Protein AF-A0A848UGD1-F1 (afdb_monomer)

Secondary structure (DSSP, 8-state):
---PPPPTT-HHHHHHHHHHHH-SS--HHHHHHTT-SSTTSPTT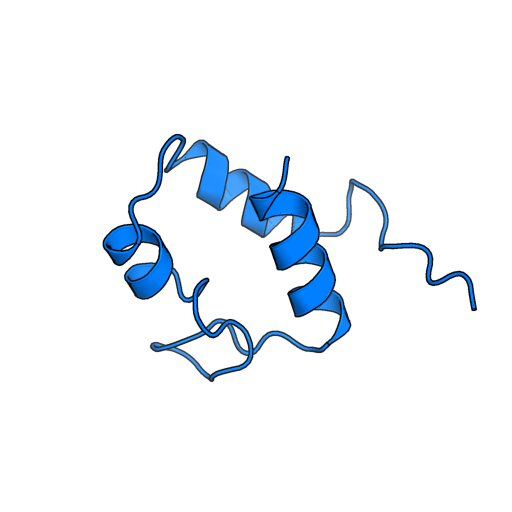TS----HHHHHHHHHHHH-

Foldseek 3Di:
DDDDQDDCPDVLLVVLVVLCVVVVPADPVNCQCAQLVPQCDDPPRHVVADPSSNVSSVVSVVD

Radius of gyration: 11.5 Å; Cα contacts (8 Å, |Δi|>4): 59; chains: 1; bounding box: 29×25×28 Å

Nearest PDB structures (foldseek):
  2ptf-assembly1_B  TM=5.062E-01  e=9.980E+00  Methanothermobacter thermautotrophicus str. Delta H

Solvent-accessible surface area (backbone atoms only — not comparable to full-atom values): 3797 Å² total; per-residue (Å²): 133,88,74,80,72,79,60,90,80,34,68,70,49,47,52,52,50,55,51,38,71,76,39,82,78,63,47,74,65,54,33,42,72,70,6,64,75,44,30,58,38,54,71,79,59,10,65,54,33,49,77,67,53,46,50,46,51,56,55,65,75,72,108

Structure (mmCIF, N/CA/C/O backbone):
data_AF-A0A848UGD1-F1
#
_entry.id   AF-A0A848UGD1-F1
#
loop_
_atom_site.group_PDB
_atom_site.id
_atom_site.type_symbol
_atom_site.label_atom_id
_atom_site.label_alt_id
_atom_site.label_comp_id
_atom_site.label_asym_id
_atom_site.label_entity_id
_atom_site.label_seq_id
_atom_site.pdbx_PDB_ins_code
_atom_site.Cartn_x
_atom_site.Cartn_y
_atom_site.Cartn_z
_atom_site.occupancy
_atom_site.B_iso_or_equiv
_atom_site.auth_seq_id
_atom_site.auth_comp_id
_atom_site.auth_asym_id
_atom_site.auth_atom_id
_atom_site.pdbx_PDB_model_num
ATOM 1 N N . MET A 1 1 ? 15.573 13.404 -11.233 1.00 53.47 1 MET A N 1
ATOM 2 C CA . MET A 1 1 ? 15.285 12.092 -11.836 1.00 53.47 1 MET A CA 1
ATOM 3 C C . MET A 1 1 ? 13.785 11.963 -11.772 1.00 53.47 1 MET A C 1
ATOM 5 O O . MET A 1 1 ? 13.265 12.003 -10.666 1.00 53.47 1 MET A O 1
ATOM 9 N N . ASP A 1 2 ? 13.122 11.994 -12.922 1.00 56.56 2 ASP A N 1
ATOM 10 C CA . ASP A 1 2 ? 11.672 11.823 -12.995 1.00 56.56 2 ASP A CA 1
ATOM 11 C C . ASP A 1 2 ? 11.429 10.315 -13.028 1.00 56.56 2 ASP A C 1
ATOM 13 O O . ASP A 1 2 ? 11.893 9.635 -13.946 1.00 56.56 2 ASP A O 1
ATOM 17 N N . PHE A 1 3 ? 10.869 9.771 -11.952 1.00 64.50 3 PHE A N 1
ATOM 18 C CA . PHE A 1 3 ? 10.451 8.376 -11.920 1.00 64.50 3 PHE A CA 1
ATOM 19 C C . PHE A 1 3 ? 8.969 8.381 -12.235 1.00 64.50 3 PHE A C 1
ATOM 21 O O . PHE A 1 3 ? 8.154 8.614 -11.344 1.00 64.50 3 PHE A O 1
ATOM 28 N N . ASP A 1 4 ? 8.635 8.151 -13.502 1.00 78.94 4 ASP A N 1
ATOM 29 C CA . ASP A 1 4 ? 7.246 7.939 -13.874 1.00 78.94 4 ASP A CA 1
ATOM 30 C C . ASP A 1 4 ? 6.721 6.741 -13.081 1.00 78.94 4 ASP A C 1
ATOM 32 O O . ASP A 1 4 ? 7.275 5.634 -13.131 1.00 78.94 4 ASP A O 1
ATOM 36 N N . LEU A 1 5 ? 5.663 6.976 -12.303 1.00 81.88 5 LEU A N 1
ATOM 37 C CA . LEU A 1 5 ? 4.959 5.883 -11.657 1.00 81.88 5 LEU A CA 1
ATOM 38 C C . LEU A 1 5 ? 4.380 4.961 -12.739 1.00 81.88 5 LEU A C 1
ATOM 40 O O . LEU A 1 5 ? 3.985 5.432 -13.810 1.00 81.88 5 LEU A O 1
ATOM 44 N N . PRO A 1 6 ? 4.287 3.649 -12.466 1.00 86.62 6 PRO A N 1
ATOM 45 C CA . PRO A 1 6 ? 3.634 2.725 -13.376 1.00 86.62 6 PRO A CA 1
ATOM 46 C C . PRO A 1 6 ? 2.207 3.174 -13.691 1.00 86.62 6 PRO A C 1
ATOM 48 O O . PRO A 1 6 ? 1.540 3.800 -12.855 1.00 86.62 6 PRO A O 1
ATOM 51 N N . ALA A 1 7 ? 1.765 2.833 -14.902 1.00 92.12 7 ALA A N 1
ATOM 52 C CA . ALA A 1 7 ? 0.489 3.245 -15.466 1.00 92.12 7 ALA A CA 1
ATOM 53 C C . ALA A 1 7 ? -0.715 2.900 -14.566 1.00 92.12 7 ALA A C 1
ATOM 55 O O . ALA A 1 7 ? -0.648 2.074 -13.652 1.00 92.12 7 ALA A O 1
ATOM 56 N N . GLU A 1 8 ? -1.843 3.555 -14.833 1.00 94.69 8 GLU A N 1
ATOM 57 C CA . GLU A 1 8 ? -3.081 3.407 -14.056 1.00 94.69 8 GLU A CA 1
ATOM 58 C C . GLU A 1 8 ? -3.685 1.991 -14.128 1.00 94.69 8 GLU A C 1
ATOM 60 O O . GLU A 1 8 ? -4.464 1.609 -13.255 1.00 94.69 8 GLU A O 1
ATOM 65 N N . ASP A 1 9 ? -3.316 1.213 -15.145 1.00 96.12 9 ASP A N 1
ATOM 66 C CA . ASP A 1 9 ? -3.718 -0.175 -15.369 1.00 96.12 9 ASP A CA 1
ATOM 67 C C . ASP A 1 9 ? -2.666 -1.204 -14.908 1.00 96.12 9 ASP A C 1
ATOM 69 O O . ASP A 1 9 ? -2.835 -2.399 -15.158 1.00 96.12 9 ASP A O 1
ATOM 73 N N . ASP A 1 10 ? -1.609 -0.781 -14.195 1.00 96.62 10 ASP A N 1
ATOM 74 C CA . ASP A 1 10 ? -0.647 -1.711 -13.593 1.00 96.62 10 ASP A CA 1
ATOM 75 C C . ASP A 1 10 ? -1.387 -2.703 -12.670 1.00 96.62 10 ASP A C 1
ATOM 77 O O . ASP A 1 10 ? -2.138 -2.285 -11.781 1.00 96.62 10 ASP A O 1
ATOM 81 N N . PRO A 1 11 ? -1.186 -4.024 -12.828 1.00 97.12 11 PRO A N 1
ATOM 82 C CA . PRO A 1 11 ? -1.934 -5.027 -12.073 1.00 97.12 11 PRO A CA 1
ATOM 83 C C . PRO A 1 11 ? -1.756 -4.896 -10.555 1.00 97.12 11 PRO A C 1
ATOM 85 O O . PRO A 1 11 ? -2.679 -5.209 -9.802 1.00 97.12 11 PRO A O 1
ATOM 88 N N . ARG A 1 12 ? -0.604 -4.397 -10.088 1.00 96.94 12 ARG A N 1
ATOM 89 C CA . ARG A 1 12 ? -0.365 -4.129 -8.663 1.00 96.94 12 ARG A CA 1
ATOM 90 C C . ARG A 1 12 ? -1.248 -2.984 -8.182 1.00 96.94 12 ARG A C 1
ATOM 92 O O . ARG A 1 12 ? -1.877 -3.100 -7.138 1.00 96.94 12 ARG A O 1
ATOM 99 N N . ARG A 1 13 ? -1.366 -1.916 -8.977 1.00 97.56 13 ARG A N 1
ATOM 100 C CA . ARG A 1 13 ? -2.236 -0.769 -8.681 1.00 97.56 13 ARG A CA 1
ATOM 101 C C . ARG A 1 13 ? -3.702 -1.186 -8.627 1.00 97.56 13 ARG A C 1
ATOM 103 O O . ARG A 1 13 ? -4.409 -0.832 -7.687 1.00 97.56 13 ARG A O 1
ATOM 110 N N . LEU A 1 14 ? -4.145 -1.987 -9.595 1.00 98.19 14 LEU A N 1
ATOM 111 C CA . LEU A 1 14 ? -5.511 -2.511 -9.623 1.00 98.19 14 LEU A CA 1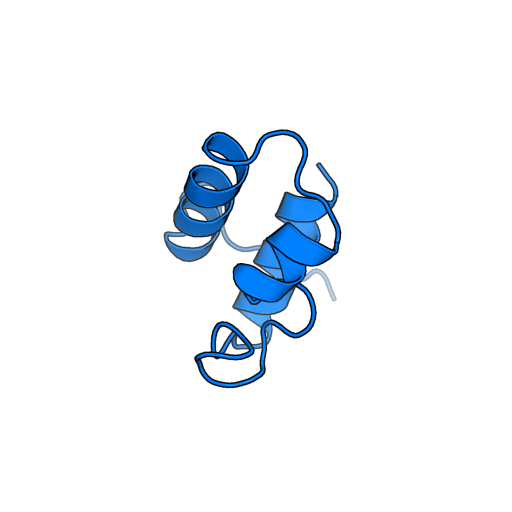
ATOM 112 C C . LEU A 1 14 ? -5.828 -3.360 -8.384 1.00 98.19 14 LEU A C 1
ATOM 114 O O . LEU A 1 14 ? -6.914 -3.224 -7.826 1.00 98.19 14 LEU A O 1
ATOM 118 N N . ALA A 1 15 ? -4.878 -4.169 -7.906 1.00 97.50 15 ALA A N 1
ATOM 119 C CA . ALA A 1 15 ? -5.050 -4.949 -6.681 1.00 97.50 15 ALA A CA 1
ATOM 120 C C . ALA A 1 15 ? -5.197 -4.064 -5.428 1.00 97.50 15 ALA A C 1
ATOM 122 O O . ALA A 1 15 ? -6.059 -4.328 -4.586 1.00 97.50 15 ALA A O 1
ATOM 123 N N . VAL A 1 16 ? -4.405 -2.988 -5.315 1.00 97.56 16 VAL A N 1
ATOM 124 C CA . VAL A 1 16 ? -4.539 -2.018 -4.212 1.00 97.56 16 VAL A CA 1
ATOM 125 C C . VAL A 1 16 ? -5.902 -1.325 -4.267 1.00 97.56 16 VAL A C 1
ATOM 127 O O . VAL A 1 16 ? -6.608 -1.275 -3.259 1.00 97.56 16 VAL A O 1
ATOM 130 N N . ARG A 1 17 ? -6.330 -0.873 -5.452 1.00 97.75 17 ARG A N 1
ATOM 131 C CA . ARG A 1 17 ? -7.649 -0.249 -5.662 1.00 97.75 17 ARG A CA 1
ATOM 132 C C . ARG A 1 17 ? -8.802 -1.180 -5.323 1.00 97.75 17 ARG A C 1
ATOM 134 O O . ARG A 1 17 ? -9.757 -0.760 -4.679 1.00 97.75 17 ARG A O 1
ATOM 141 N N . GLU A 1 18 ? -8.723 -2.445 -5.724 1.00 98.31 18 GLU A N 1
ATOM 142 C CA . GLU A 1 18 ? -9.728 -3.449 -5.371 1.00 98.31 18 GLU A CA 1
ATOM 143 C C . GLU A 1 18 ? -9.805 -3.649 -3.850 1.00 98.31 18 GLU A C 1
ATOM 145 O O . GLU A 1 18 ? -10.891 -3.777 -3.278 1.00 98.31 18 GLU A O 1
ATOM 150 N N . TRP A 1 19 ? -8.658 -3.670 -3.168 1.00 97.94 19 TRP A N 1
ATOM 151 C CA . TRP A 1 19 ? -8.627 -3.780 -1.715 1.00 97.94 19 TRP A CA 1
ATOM 152 C C . TRP A 1 19 ? -9.232 -2.547 -1.033 1.00 97.94 19 TRP A C 1
ATOM 154 O O . TRP A 1 19 ? -10.090 -2.716 -0.165 1.00 97.94 19 TRP A O 1
ATOM 164 N N . LEU A 1 20 ? -8.872 -1.334 -1.464 1.00 97.44 20 LEU A N 1
ATOM 165 C CA . LEU A 1 20 ? -9.434 -0.079 -0.950 1.00 97.44 20 LEU A CA 1
ATOM 166 C C . LEU A 1 20 ? -10.930 0.060 -1.259 1.00 97.44 20 LEU A C 1
ATOM 168 O O . LEU A 1 20 ? -11.695 0.506 -0.411 1.00 97.44 20 LEU A O 1
ATOM 172 N N . GLY A 1 21 ? -11.393 -0.409 -2.419 1.00 97.81 21 GLY A N 1
ATOM 173 C CA . GLY A 1 21 ? -12.818 -0.437 -2.759 1.00 97.81 21 GLY A CA 1
ATOM 174 C C . GLY A 1 21 ? -13.647 -1.316 -1.816 1.00 97.81 21 GLY A C 1
ATOM 175 O O . GLY A 1 21 ? -14.813 -1.023 -1.556 1.00 97.81 21 GLY A O 1
ATOM 176 N N . ARG A 1 22 ? -13.041 -2.370 -1.253 1.00 97.81 22 ARG A N 1
ATOM 177 C CA . ARG A 1 22 ? -13.655 -3.211 -0.209 1.00 97.81 22 ARG A CA 1
ATOM 178 C C . ARG A 1 22 ? -13.511 -2.627 1.200 1.00 97.81 22 ARG A C 1
ATOM 180 O O . ARG A 1 22 ? -14.285 -3.001 2.078 1.00 97.81 22 ARG A O 1
AT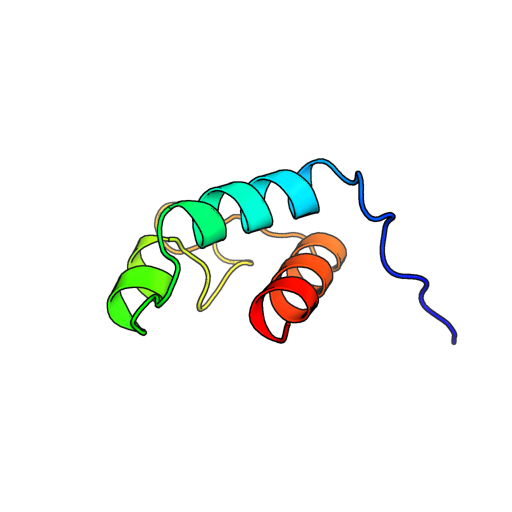OM 187 N N . HIS A 1 23 ? -12.568 -1.709 1.405 1.00 97.12 23 HIS A N 1
ATOM 188 C CA . HIS A 1 23 ? -12.278 -1.059 2.684 1.00 97.12 23 HIS A CA 1
ATOM 189 C C . HIS A 1 23 ? -12.212 0.465 2.495 1.00 97.12 23 HIS A C 1
ATOM 191 O O . HIS A 1 23 ? -11.130 1.037 2.579 1.00 97.12 23 HIS A O 1
ATOM 197 N N . PRO A 1 24 ? -13.343 1.148 2.235 1.00 94.62 24 PRO A N 1
ATOM 198 C CA . PRO A 1 24 ? -13.338 2.553 1.812 1.00 94.62 24 PRO A CA 1
ATOM 199 C C . PRO A 1 24 ? -12.833 3.536 2.879 1.00 94.62 24 PRO A C 1
ATOM 201 O O . PRO A 1 24 ? -12.481 4.659 2.549 1.00 94.62 24 PRO A O 1
ATOM 204 N N . ASN A 1 25 ? -12.814 3.133 4.152 1.00 95.50 25 ASN A N 1
ATOM 205 C CA . ASN A 1 25 ? -12.259 3.907 5.264 1.00 95.50 25 ASN A CA 1
ATOM 206 C C . ASN A 1 25 ? -11.481 2.956 6.188 1.00 95.50 25 ASN A C 1
ATOM 208 O O . ASN A 1 25 ? -11.980 2.606 7.262 1.00 95.50 25 ASN A O 1
ATOM 212 N N . PRO A 1 26 ? -10.317 2.444 5.753 1.00 96.56 26 PRO A N 1
ATOM 213 C CA . PRO A 1 26 ? -9.602 1.433 6.511 1.00 96.56 26 PRO A CA 1
ATOM 214 C C . PRO A 1 26 ? -9.006 2.069 7.772 1.00 96.56 26 PRO A C 1
ATOM 216 O O . PRO A 1 26 ? -8.420 3.151 7.728 1.00 96.56 26 PRO A O 1
ATOM 219 N N . THR A 1 27 ? -9.148 1.402 8.917 1.00 97.12 27 THR A N 1
ATOM 220 C CA . THR A 1 27 ? -8.432 1.803 10.134 1.00 97.12 27 THR A CA 1
ATOM 221 C C . THR A 1 27 ? -6.974 1.347 10.047 1.00 97.12 27 THR A C 1
ATOM 223 O O . THR A 1 27 ? -6.619 0.513 9.211 1.00 97.12 27 THR A O 1
ATOM 226 N N . ASN A 1 28 ? -6.116 1.824 10.953 1.00 95.31 28 ASN A N 1
ATOM 227 C CA . ASN A 1 28 ? -4.744 1.311 11.054 1.00 95.31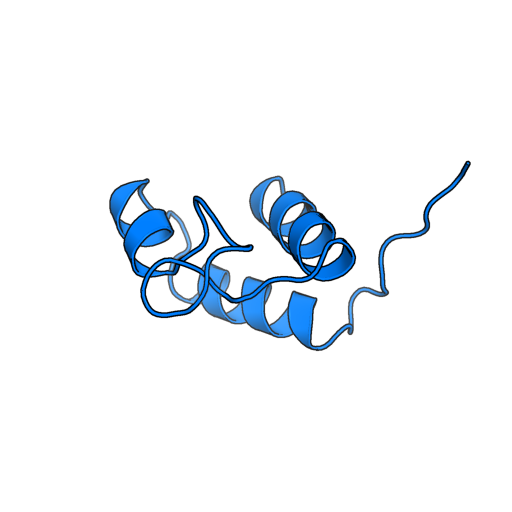 28 ASN A CA 1
ATOM 228 C C . ASN A 1 28 ? -4.704 -0.206 11.304 1.00 95.31 28 ASN A C 1
ATOM 230 O O . ASN A 1 28 ? -3.806 -0.880 10.811 1.00 95.31 28 ASN A O 1
ATOM 234 N N . GLU A 1 29 ? -5.678 -0.751 12.035 1.00 96.06 29 GLU A N 1
ATOM 235 C CA . GLU A 1 29 ? -5.797 -2.196 12.251 1.00 96.06 29 GLU A CA 1
ATOM 236 C C . GLU A 1 29 ? -6.115 -2.919 10.937 1.00 96.06 29 GLU A C 1
ATOM 238 O O . GLU A 1 29 ? -5.405 -3.848 10.567 1.00 96.06 29 GLU A O 1
ATOM 243 N N . THR A 1 30 ? -7.079 -2.418 10.159 1.00 96.56 30 THR A N 1
ATOM 244 C CA . THR A 1 30 ? -7.409 -2.970 8.835 1.00 96.56 30 THR A CA 1
ATOM 245 C C . THR A 1 30 ? -6.224 -2.894 7.866 1.00 96.56 30 THR A C 1
ATOM 247 O O . THR A 1 30 ? -5.963 -3.841 7.125 1.00 96.56 30 THR A O 1
ATOM 250 N N . LEU A 1 31 ? -5.464 -1.792 7.877 1.00 96.44 31 LEU A N 1
ATOM 251 C CA . LEU A 1 31 ? -4.243 -1.654 7.073 1.00 96.44 31 LEU A CA 1
ATOM 252 C C . LEU A 1 31 ? -3.156 -2.642 7.508 1.00 96.44 31 LEU A C 1
ATOM 254 O O . LEU A 1 31 ? -2.469 -3.207 6.658 1.00 96.44 31 LEU A O 1
ATOM 258 N N . HIS A 1 32 ? -2.997 -2.858 8.815 1.00 95.00 32 HIS A N 1
ATOM 259 C CA . HIS A 1 32 ? -2.057 -3.835 9.359 1.00 95.00 32 HIS A CA 1
ATOM 260 C C . HIS A 1 32 ? -2.425 -5.259 8.927 1.00 95.00 32 HIS A C 1
ATOM 262 O O . HIS A 1 32 ? -1.579 -5.974 8.397 1.00 95.00 32 HIS A O 1
ATOM 268 N N . GLU A 1 33 ? -3.691 -5.649 9.080 1.00 94.50 33 GLU A N 1
ATOM 269 C CA . GLU A 1 33 ? -4.202 -6.959 8.657 1.00 94.50 33 GLU A CA 1
ATOM 270 C C . GLU A 1 33 ? -4.077 -7.180 7.143 1.00 94.50 33 GLU A C 1
ATOM 272 O O . GLU A 1 33 ? -3.816 -8.295 6.693 1.00 94.50 33 GLU A O 1
ATOM 277 N N . GLY A 1 34 ? -4.226 -6.116 6.349 1.00 95.12 34 GLY A N 1
ATOM 278 C CA . GLY A 1 34 ? -4.023 -6.141 4.901 1.00 95.12 34 GLY A CA 1
ATOM 279 C C . GLY A 1 34 ? -2.555 -6.126 4.456 1.00 95.12 34 GLY A C 1
ATOM 280 O O . GLY A 1 34 ? -2.300 -6.261 3.262 1.00 95.12 34 GLY A O 1
ATOM 281 N N . GLY A 1 35 ? -1.595 -5.956 5.373 1.00 96.94 35 GLY A N 1
ATOM 282 C CA . GLY A 1 35 ? -0.164 -5.881 5.061 1.00 96.94 35 GLY A CA 1
ATOM 283 C C . GLY A 1 35 ? 0.306 -4.535 4.491 1.00 96.94 35 GLY A C 1
ATOM 284 O O . GLY A 1 35 ? 1.406 -4.456 3.951 1.00 96.94 35 GLY A O 1
ATOM 285 N N . TYR A 1 36 ? -0.490 -3.469 4.609 1.00 97.06 36 TYR A N 1
ATOM 286 C CA . TYR A 1 36 ? -0.206 -2.149 4.024 1.00 97.06 36 TYR A CA 1
ATOM 287 C C . TYR A 1 36 ? 0.667 -1.237 4.899 1.00 97.06 36 TYR A C 1
ATOM 289 O O . TYR A 1 36 ? 1.168 -0.232 4.404 1.00 97.06 36 TYR A O 1
ATOM 297 N N . ILE A 1 37 ? 0.891 -1.573 6.179 1.00 95.81 37 ILE A N 1
ATOM 298 C CA . ILE A 1 37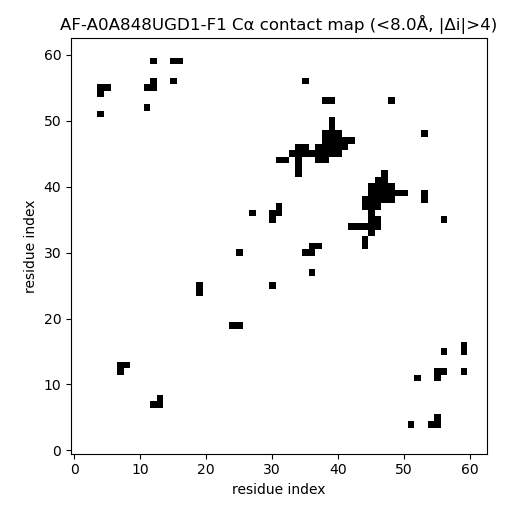 ? 1.768 -0.779 7.067 1.00 95.81 37 ILE A CA 1
ATOM 299 C C . ILE A 1 37 ? 3.254 -1.014 6.760 1.00 95.81 37 ILE A C 1
ATOM 301 O O . ILE A 1 37 ? 4.043 -0.072 6.740 1.00 95.81 37 ILE A O 1
ATOM 305 N N . VAL A 1 38 ? 3.644 -2.267 6.519 1.00 95.56 38 VAL A N 1
ATOM 306 C CA . VAL A 1 38 ? 5.022 -2.673 6.186 1.00 95.56 38 VAL A CA 1
ATOM 307 C C . VAL A 1 38 ? 5.019 -3.525 4.911 1.00 95.56 38 VAL A C 1
ATOM 309 O O . VAL A 1 38 ? 5.342 -4.712 4.947 1.00 95.56 38 VAL A O 1
ATOM 312 N N . PRO A 1 39 ? 4.646 -2.947 3.754 1.00 97.44 39 PRO A N 1
ATOM 313 C CA . PRO A 1 39 ? 4.311 -3.721 2.558 1.00 97.44 39 PRO A CA 1
ATOM 314 C C . PRO A 1 39 ? 5.466 -4.558 1.996 1.00 97.44 39 PRO A C 1
ATOM 316 O O . PRO A 1 39 ? 5.208 -5.573 1.356 1.00 97.44 39 PRO A O 1
ATOM 319 N N . HIS A 1 40 ? 6.724 -4.202 2.263 1.00 97.69 40 HIS A N 1
ATOM 320 C CA . HIS A 1 40 ? 7.898 -4.983 1.848 1.00 97.69 40 HIS A CA 1
ATOM 321 C C . HIS A 1 40 ? 8.193 -6.207 2.723 1.00 97.69 40 HIS A C 1
ATOM 323 O O . HIS A 1 40 ? 9.067 -6.997 2.380 1.00 97.69 40 HIS A O 1
ATOM 329 N N . TRP A 1 41 ? 7.529 -6.372 3.868 1.00 97.62 41 TRP A N 1
ATOM 330 C CA . TRP A 1 41 ? 7.686 -7.592 4.658 1.00 97.62 41 TRP A CA 1
ATOM 331 C C . TRP A 1 41 ? 7.007 -8.769 3.952 1.00 97.62 41 TRP A C 1
ATOM 333 O O . TRP A 1 41 ? 6.024 -8.574 3.232 1.00 97.62 41 TRP A O 1
ATOM 343 N N . PRO A 1 42 ? 7.485 -10.005 4.164 1.00 96.50 42 PRO A N 1
ATOM 344 C CA . PRO A 1 42 ? 6.816 -11.175 3.625 1.00 96.50 42 PRO A CA 1
ATOM 345 C C . PRO A 1 42 ? 5.443 -11.373 4.277 1.00 96.50 42 PRO A C 1
ATOM 347 O O . PRO A 1 42 ? 5.171 -10.933 5.401 1.00 96.50 42 PRO A O 1
ATOM 350 N N . LYS A 1 43 ? 4.582 -12.122 3.587 1.00 90.25 43 LYS A N 1
ATOM 351 C CA . LYS A 1 43 ? 3.320 -12.600 4.160 1.00 90.25 43 LYS A CA 1
ATOM 352 C C . LYS A 1 43 ? 3.582 -13.435 5.430 1.00 90.25 43 LYS A C 1
ATOM 354 O O . LYS A 1 43 ? 4.579 -14.156 5.482 1.00 90.25 43 LYS A O 1
ATOM 359 N N . PRO A 1 44 ? 2.683 -13.398 6.431 1.00 90.12 44 PRO A N 1
ATOM 360 C CA . PRO A 1 44 ? 1.401 -12.684 6.441 1.00 90.12 44 PRO A CA 1
ATOM 361 C C . PRO A 1 44 ? 1.491 -11.212 6.879 1.00 90.12 44 PRO A C 1
ATOM 363 O O . PRO A 1 44 ? 0.471 -10.540 6.907 1.00 90.12 44 PRO A O 1
ATOM 366 N N . TYR A 1 45 ? 2.677 -10.718 7.240 1.00 87.94 45 TYR A N 1
ATOM 367 C CA . TYR A 1 45 ? 2.840 -9.406 7.877 1.00 87.94 45 TYR A CA 1
ATOM 368 C C . TYR A 1 45 ? 2.958 -8.243 6.878 1.00 87.94 45 TYR A C 1
ATOM 370 O O . TYR A 1 45 ? 2.728 -7.094 7.244 1.00 87.94 45 TYR A O 1
ATOM 378 N N . GLY A 1 46 ? 3.304 -8.541 5.624 1.00 95.69 46 GLY A N 1
ATOM 379 C CA . GLY A 1 46 ? 3.321 -7.599 4.508 1.00 95.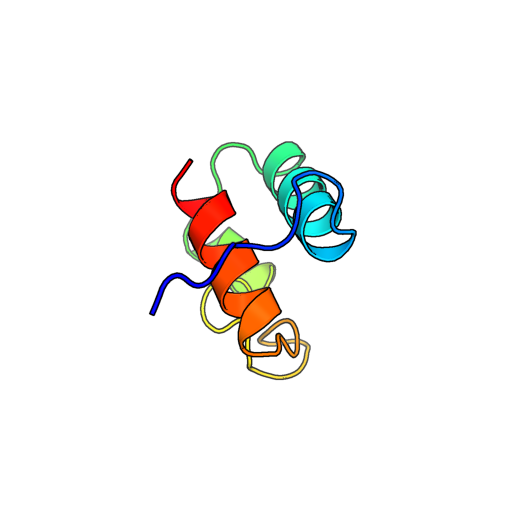69 46 GLY A CA 1
ATOM 380 C C . GLY A 1 46 ? 2.952 -8.274 3.185 1.00 95.69 46 GLY A C 1
ATOM 381 O O . GLY A 1 46 ? 2.414 -9.386 3.156 1.00 95.69 46 GLY A O 1
ATOM 382 N N . LEU A 1 47 ? 3.237 -7.595 2.076 1.00 97.44 47 LEU A N 1
ATOM 383 C CA . LEU A 1 47 ? 2.852 -8.002 0.722 1.00 97.44 47 LEU A CA 1
ATOM 384 C C . LEU A 1 47 ? 4.032 -8.484 -0.130 1.00 97.44 47 LEU A C 1
ATOM 386 O O . LEU A 1 47 ? 3.831 -8.771 -1.310 1.00 97.44 47 LEU A O 1
ATOM 390 N N . ASP A 1 48 ? 5.231 -8.587 0.453 1.00 97.44 48 ASP A N 1
ATOM 391 C CA . ASP A 1 48 ? 6.489 -8.826 -0.267 1.00 97.44 48 ASP A CA 1
ATOM 392 C C . ASP A 1 48 ? 6.685 -7.806 -1.410 1.00 97.44 48 ASP A C 1
ATOM 394 O O . ASP A 1 48 ? 7.074 -8.125 -2.534 1.00 97.44 48 ASP A O 1
ATOM 398 N N . ALA A 1 49 ? 6.304 -6.552 -1.142 1.00 97.69 49 ALA A N 1
ATOM 399 C CA . ALA A 1 49 ? 6.308 -5.483 -2.125 1.00 97.69 49 ALA A CA 1
ATOM 400 C C . ALA A 1 49 ? 7.739 -5.042 -2.462 1.00 97.69 49 ALA A C 1
ATOM 402 O O . ALA A 1 49 ? 8.465 -4.507 -1.619 1.00 97.69 49 ALA A O 1
ATOM 403 N N . ASP A 1 50 ? 8.114 -5.197 -3.732 1.00 96.44 50 ASP A N 1
ATOM 404 C CA . ASP A 1 50 ? 9.320 -4.588 -4.289 1.00 96.44 50 ASP A CA 1
ATOM 405 C C . ASP A 1 50 ? 9.267 -3.039 -4.207 1.00 96.44 50 ASP A C 1
ATOM 407 O O . ASP A 1 50 ? 8.214 -2.459 -3.917 1.00 96.44 50 ASP A O 1
ATOM 411 N N . PRO A 1 51 ? 10.382 -2.321 -4.449 1.00 95.19 51 PRO A N 1
ATOM 412 C CA . PRO A 1 51 ? 10.403 -0.861 -4.353 1.00 95.19 51 PRO A CA 1
ATOM 413 C C . PRO A 1 51 ? 9.354 -0.148 -5.218 1.00 95.19 51 PRO A C 1
ATOM 415 O O . PRO A 1 51 ? 8.773 0.836 -4.770 1.00 95.19 51 PRO A O 1
ATOM 418 N N . MET A 1 52 ? 9.067 -0.644 -6.426 1.00 94.62 52 MET A N 1
ATOM 419 C CA . MET A 1 52 ? 8.050 -0.034 -7.286 1.00 94.62 52 MET A CA 1
ATOM 420 C C . MET A 1 52 ? 6.646 -0.290 -6.746 1.00 94.62 52 MET A C 1
ATOM 422 O O . MET A 1 52 ? 5.816 0.614 -6.745 1.00 94.62 52 MET A O 1
ATOM 426 N N . HIS A 1 53 ? 6.379 -1.493 -6.243 1.00 96.50 53 HIS A N 1
ATOM 427 C CA . HIS A 1 53 ? 5.106 -1.830 -5.623 1.00 96.50 53 HIS A CA 1
ATOM 428 C C . HIS A 1 53 ? 4.855 -0.993 -4.357 1.00 96.50 53 HIS A C 1
ATOM 430 O O . HIS A 1 53 ? 3.740 -0.520 -4.159 1.00 96.50 53 HIS A O 1
ATOM 436 N N . GLN A 1 54 ? 5.886 -0.722 -3.550 1.00 96.06 54 GLN A N 1
ATOM 437 C CA . GLN A 1 54 ? 5.771 0.173 -2.390 1.00 96.06 54 GLN A CA 1
ATOM 438 C C . GLN A 1 54 ? 5.375 1.602 -2.785 1.00 96.06 54 GLN A C 1
ATOM 440 O O . GLN A 1 54 ? 4.536 2.198 -2.115 1.00 96.06 54 GLN A O 1
ATOM 445 N N . LEU A 1 55 ? 5.926 2.137 -3.881 1.00 95.62 55 LEU A N 1
ATOM 446 C CA . LEU A 1 55 ? 5.552 3.464 -4.387 1.00 95.62 55 LEU A CA 1
ATOM 447 C C . LEU A 1 55 ? 4.121 3.499 -4.936 1.00 95.62 55 LEU A C 1
ATOM 449 O O . LEU A 1 55 ? 3.410 4.471 -4.714 1.00 95.62 55 LEU A O 1
ATOM 453 N N . ILE A 1 56 ? 3.681 2.436 -5.617 1.00 96.81 56 ILE A N 1
ATOM 454 C CA . ILE A 1 56 ? 2.286 2.306 -6.068 1.00 96.81 56 ILE A CA 1
ATOM 455 C C . ILE A 1 56 ? 1.332 2.297 -4.868 1.00 96.81 56 ILE A C 1
ATOM 457 O O . ILE A 1 56 ? 0.319 2.988 -4.890 1.00 96.81 56 ILE A O 1
ATOM 461 N N . ILE A 1 57 ? 1.656 1.528 -3.824 1.00 97.19 57 ILE A N 1
ATOM 462 C CA . ILE A 1 57 ? 0.858 1.464 -2.596 1.00 97.19 57 ILE A CA 1
ATOM 463 C C . ILE A 1 57 ? 0.773 2.846 -1.937 1.00 97.19 57 ILE A C 1
ATOM 465 O O . ILE A 1 57 ? -0.320 3.288 -1.597 1.00 97.19 57 ILE A O 1
ATOM 469 N N . ASP A 1 58 ? 1.904 3.537 -1.783 1.00 95.88 58 ASP A N 1
ATOM 470 C CA . ASP A 1 58 ? 1.950 4.878 -1.192 1.00 95.88 58 ASP A CA 1
ATOM 471 C C . ASP A 1 58 ? 1.140 5.906 -2.006 1.00 95.88 58 ASP A C 1
ATOM 473 O O . ASP A 1 58 ? 0.429 6.720 -1.418 1.00 95.88 58 ASP A O 1
ATOM 477 N N . ASP A 1 59 ?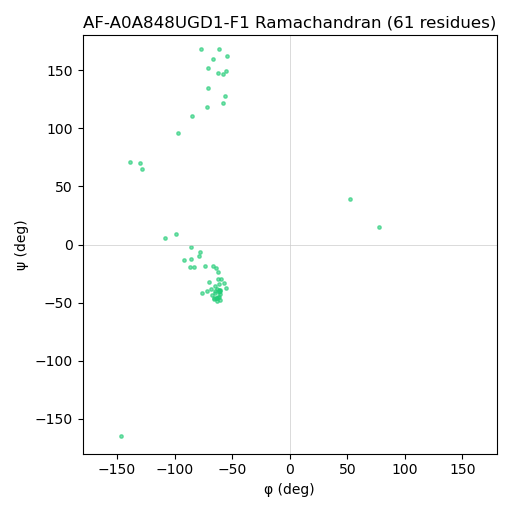 1.185 5.842 -3.342 1.00 95.88 59 ASP A N 1
ATOM 478 C CA . ASP A 1 59 ? 0.383 6.704 -4.222 1.00 95.88 59 ASP A CA 1
ATOM 479 C C . ASP A 1 59 ? -1.123 6.447 -4.067 1.00 95.88 59 ASP A C 1
ATOM 481 O O . ASP A 1 59 ? -1.897 7.387 -3.915 1.00 95.88 59 ASP A O 1
ATOM 485 N N . GLU A 1 60 ? -1.558 5.185 -4.056 1.00 96.75 60 GLU A N 1
ATOM 486 C CA . GLU A 1 60 ? -2.981 4.845 -3.9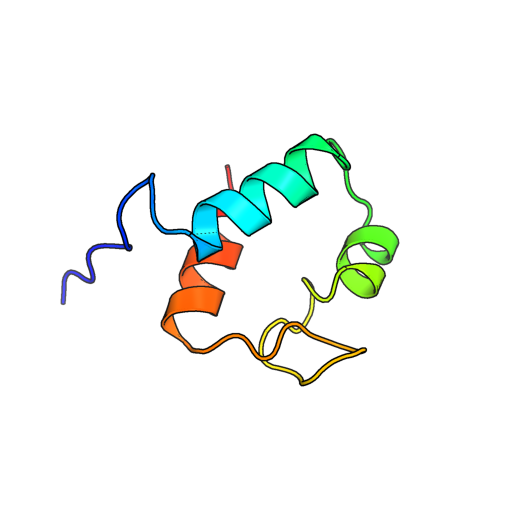21 1.00 96.75 60 GLU A CA 1
ATOM 487 C C . GLU A 1 60 ? -3.544 5.138 -2.523 1.00 96.75 60 GLU A C 1
ATOM 489 O O . GLU A 1 60 ? -4.707 5.511 -2.412 1.00 96.75 60 GLU A O 1
ATOM 494 N N . LEU A 1 61 ? -2.739 5.023 -1.460 1.00 95.06 61 LEU A N 1
ATOM 495 C CA . LEU A 1 61 ? -3.173 5.353 -0.094 1.00 95.06 61 LEU A CA 1
ATOM 496 C C . LEU A 1 61 ? -3.303 6.864 0.166 1.00 95.06 61 LEU A C 1
ATOM 498 O O . LEU A 1 61 ? -3.934 7.254 1.148 1.00 95.06 61 LEU A O 1
ATOM 502 N N . LYS A 1 62 ? -2.683 7.714 -0.663 1.00 93.38 62 LYS A N 1
ATOM 503 C CA . LYS A 1 62 ? -2.715 9.183 -0.528 1.00 93.38 62 LYS A CA 1
ATOM 504 C C . LYS A 1 62 ? -3.838 9.865 -1.309 1.00 93.38 62 LYS A C 1
ATOM 506 O O . LYS A 1 62 ? -4.048 11.062 -1.107 1.00 93.38 62 LYS A O 1
ATOM 511 N N . ARG A 1 63 ? -4.482 9.147 -2.226 1.00 90.69 63 ARG A N 1
ATOM 512 C CA . ARG A 1 63 ? -5.589 9.648 -3.051 1.00 90.69 63 ARG A CA 1
ATOM 513 C C . ARG A 1 63 ? -6.879 9.737 -2.244 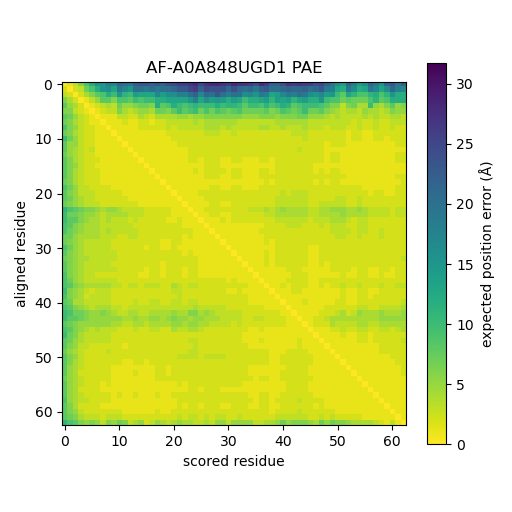1.00 90.69 63 ARG A C 1
ATOM 515 O O . ARG A 1 63 ? -7.623 10.713 -2.489 1.00 90.69 63 ARG A O 1
#

Mean predicted aligned error: 3.22 Å

pLDDT: mean 93.5, std 8.72, range [53.47, 98.31]

Sequence (63 aa):
MDFDLPAEDDPRRLAVREWLGRHPNPTNETLHEGGYIVPHWPKPYGLDADPMHQLIIDDELKR